Protein AF-A0A4Y2D7E7-F1 (afdb_monomer_lite)

Foldseek 3Di:
DVCCVVPVDDPDDDLVNLLVQLVVCLVVVVVVSVVVSLVVNLVPDDLQCLLVQCVSCVVSVVPVSNVSSLVVCLVVVVSNCPDPSLVVSCVVDVPSSVVSVVVNVVD

Sequence (107 aa):
MLLYMYTDSLEELQWETASELYVAAEKYQIMTLKDKCSSFLKTNLSLTNACEVLLLADLHQNKELKSTVQDFILENDKIIINSSEWKLLMQANVNLAAETMLLRFKE

Radius of gyration: 14.51 Å; chains: 1; bounding box: 30×24×46 Å

Organism: Araneus ventricosus (NCBI:txid182803)

Structure (mmCIF, N/CA/C/O backbone):
data_AF-A0A4Y2D7E7-F1
#
_entry.id   AF-A0A4Y2D7E7-F1
#
loop_
_atom_site.group_PDB
_atom_site.id
_atom_site.type_symbol
_atom_site.label_atom_id
_atom_site.label_alt_id
_atom_site.label_comp_id
_atom_site.label_asym_id
_atom_site.label_entity_id
_atom_site.label_seq_id
_atom_site.pdbx_PDB_ins_code
_atom_site.Cartn_x
_atom_site.Cartn_y
_atom_site.Cartn_z
_atom_site.occupancy
_atom_site.B_iso_or_equiv
_atom_site.auth_seq_id
_atom_site.auth_comp_id
_atom_site.auth_asym_id
_atom_site.auth_atom_id
_atom_site.pdbx_PDB_model_num
ATOM 1 N N . MET A 1 1 ? -5.462 -1.863 19.130 1.00 58.16 1 MET A N 1
ATOM 2 C CA . MET A 1 1 ? -6.882 -1.468 18.959 1.00 58.16 1 MET A CA 1
ATOM 3 C C . MET A 1 1 ? -7.532 -1.055 20.280 1.00 58.16 1 MET A C 1
ATOM 5 O O . MET A 1 1 ? -8.048 0.050 20.344 1.00 58.16 1 MET A O 1
ATOM 9 N N . LEU A 1 2 ? -7.493 -1.890 21.333 1.00 60.47 2 LEU A N 1
ATOM 10 C CA . LEU A 1 2 ? -8.070 -1.548 22.647 1.00 60.47 2 LEU A CA 1
ATOM 11 C C . LEU A 1 2 ? -7.500 -0.250 23.234 1.00 60.47 2 LEU A C 1
ATOM 13 O O . LEU A 1 2 ? -8.273 0.587 23.671 1.00 60.47 2 LEU A O 1
ATOM 17 N N . LEU A 1 3 ? -6.181 -0.045 23.163 1.00 61.91 3 LEU A N 1
ATOM 18 C CA . LEU A 1 3 ? -5.553 1.181 23.662 1.00 61.91 3 LEU A CA 1
ATOM 19 C C . LEU A 1 3 ? -6.126 2.435 22.980 1.00 61.91 3 LEU A C 1
ATOM 21 O O . LEU A 1 3 ? -6.658 3.292 23.667 1.00 61.91 3 LEU A O 1
ATOM 25 N N . TYR A 1 4 ? -6.169 2.468 21.642 1.00 57.50 4 TYR A N 1
ATOM 26 C CA . TYR A 1 4 ? -6.770 3.572 20.880 1.00 57.50 4 TYR A CA 1
ATOM 27 C C . TYR A 1 4 ? -8.224 3.868 21.274 1.00 57.50 4 TYR A C 1
ATOM 29 O O . TYR A 1 4 ? -8.592 5.027 21.416 1.00 57.50 4 TYR A O 1
ATOM 37 N N . MET A 1 5 ? -9.053 2.839 21.490 1.00 61.94 5 MET A N 1
ATOM 38 C CA . MET A 1 5 ? -10.446 3.052 21.913 1.00 61.94 5 MET A CA 1
ATOM 39 C C . MET A 1 5 ? -10.557 3.726 23.288 1.00 61.94 5 MET A C 1
ATOM 41 O O . MET A 1 5 ? -11.558 4.383 23.556 1.00 61.94 5 MET A O 1
ATOM 45 N N . TYR A 1 6 ? -9.548 3.567 24.148 1.00 57.50 6 TYR A N 1
ATOM 46 C CA . TYR A 1 6 ? -9.523 4.135 25.496 1.00 57.50 6 TYR A CA 1
ATOM 47 C C . TYR A 1 6 ? -8.724 5.439 25.607 1.00 57.50 6 TYR A C 1
ATOM 49 O O . TYR A 1 6 ? -9.010 6.234 26.499 1.00 57.50 6 TYR A O 1
ATOM 57 N N . THR A 1 7 ? -7.733 5.667 24.743 1.00 65.94 7 THR A N 1
ATOM 58 C CA . THR A 1 7 ? -6.792 6.792 24.868 1.00 65.94 7 THR A CA 1
ATOM 59 C C . THR A 1 7 ? -6.842 7.778 23.703 1.00 65.94 7 THR A C 1
ATOM 61 O O . THR A 1 7 ? -6.246 8.845 23.809 1.00 65.94 7 THR A O 1
ATOM 64 N N . ASP A 1 8 ? -7.495 7.426 22.587 1.00 60.66 8 ASP A N 1
ATOM 65 C CA . ASP A 1 8 ? -7.413 8.122 21.286 1.00 60.66 8 ASP A CA 1
ATOM 66 C C . ASP A 1 8 ? -5.964 8.399 20.816 1.00 60.66 8 ASP A C 1
ATOM 68 O O . ASP A 1 8 ? -5.709 9.200 19.910 1.00 60.66 8 ASP A O 1
ATOM 72 N N . SER A 1 9 ? -4.991 7.703 21.414 1.00 58.34 9 SER A N 1
ATOM 73 C CA . SER A 1 9 ? -3.565 7.867 21.163 1.00 58.34 9 SER A CA 1
ATOM 74 C C . SER A 1 9 ? -2.984 6.611 20.526 1.00 58.34 9 SER A C 1
ATOM 76 O O . SER A 1 9 ? -3.356 5.476 20.834 1.00 58.34 9 SER A O 1
ATOM 78 N N . LEU A 1 10 ? -2.070 6.840 19.592 1.00 62.44 10 LEU A N 1
ATOM 79 C CA . LEU A 1 10 ? -1.289 5.815 18.915 1.00 62.44 10 LEU A CA 1
ATOM 80 C C . LEU A 1 10 ? 0.186 6.143 19.155 1.00 62.44 10 LEU A C 1
ATOM 82 O O . LEU A 1 10 ? 0.875 6.635 18.265 1.00 62.44 10 LEU A O 1
ATOM 86 N N . GLU A 1 11 ? 0.638 5.974 20.395 1.00 53.56 11 GLU A N 1
ATOM 87 C CA . GLU A 1 11 ? 2.060 6.105 20.718 1.00 53.56 11 GLU A CA 1
ATOM 88 C C . GLU A 1 11 ? 2.825 4.925 20.092 1.00 53.56 11 GLU A C 1
ATOM 90 O O . GLU A 1 11 ? 2.412 3.775 20.226 1.00 53.56 11 GLU A O 1
ATOM 95 N N . GLU A 1 12 ? 3.894 5.240 19.350 1.00 58.78 12 GLU A N 1
ATOM 96 C CA . GLU A 1 12 ? 4.791 4.296 18.658 1.00 58.78 12 GLU A CA 1
ATOM 97 C C . GLU A 1 12 ? 4.106 3.314 17.689 1.00 58.78 12 GLU A C 1
ATOM 99 O O . GLU A 1 12 ? 4.308 2.099 17.734 1.00 58.78 12 GLU A O 1
ATOM 104 N N . LEU A 1 13 ? 3.322 3.845 16.745 1.00 63.72 13 LEU A N 1
ATOM 105 C CA . LEU A 1 13 ? 2.881 3.077 15.576 1.00 63.72 13 LEU A CA 1
ATOM 106 C C . LEU A 1 13 ? 4.099 2.555 14.796 1.00 63.72 13 LEU A C 1
ATOM 108 O O . LEU A 1 13 ? 4.764 3.304 14.088 1.00 63.72 13 LEU A O 1
ATOM 112 N N . GLN A 1 14 ? 4.381 1.263 14.925 1.00 69.50 14 GLN A N 1
ATOM 113 C CA . GLN A 1 14 ? 5.234 0.526 13.993 1.00 69.50 14 GLN A CA 1
ATOM 114 C C . GLN A 1 14 ? 4.427 0.175 12.740 1.00 69.50 14 GLN A C 1
ATOM 116 O O . GLN A 1 14 ? 3.194 0.134 12.782 1.00 69.50 14 GLN A O 1
ATOM 121 N N . TRP A 1 15 ? 5.110 -0.073 11.624 1.00 69.75 15 TRP A N 1
ATOM 122 C CA . TRP A 1 15 ? 4.461 -0.349 10.341 1.00 69.75 15 TRP A CA 1
ATOM 123 C C . TRP A 1 15 ? 3.539 -1.579 10.414 1.00 69.75 15 TRP A C 1
ATOM 125 O O . TRP A 1 15 ? 2.398 -1.520 9.958 1.00 69.75 15 TRP A O 1
ATOM 135 N N . GLU A 1 16 ? 3.982 -2.644 11.081 1.00 71.31 16 GLU A N 1
ATOM 136 C CA . GLU A 1 16 ? 3.228 -3.885 11.282 1.00 71.31 16 GLU A CA 1
ATOM 137 C C . GLU A 1 16 ? 1.971 -3.636 12.127 1.00 71.31 16 GLU A C 1
ATOM 139 O O . GLU A 1 16 ? 0.868 -4.062 11.793 1.00 71.31 16 GLU A O 1
ATOM 144 N N . THR A 1 17 ? 2.107 -2.856 13.200 1.00 75.06 17 THR A N 1
ATOM 145 C CA . THR A 1 17 ? 0.970 -2.470 14.042 1.00 75.06 17 THR A CA 1
ATOM 146 C C . THR A 1 17 ? -0.007 -1.580 13.270 1.00 75.06 17 THR A C 1
ATOM 148 O O . THR A 1 17 ? -1.218 -1.675 13.466 1.00 75.06 17 THR A O 1
ATOM 151 N N . ALA A 1 18 ? 0.491 -0.713 12.384 1.00 78.38 18 ALA A N 1
ATOM 152 C CA . ALA A 1 18 ? -0.326 0.171 11.559 1.00 78.38 18 ALA A CA 1
ATOM 153 C C . ALA A 1 18 ? -1.153 -0.601 10.527 1.00 78.38 18 ALA A C 1
ATOM 155 O O . ALA A 1 18 ? -2.335 -0.295 10.353 1.00 78.38 18 ALA A O 1
ATOM 156 N N . SER A 1 19 ? -0.558 -1.600 9.869 1.00 75.94 19 SER A N 1
ATOM 157 C CA . SER A 1 19 ? -1.249 -2.446 8.894 1.00 75.94 19 SER A CA 1
ATOM 158 C C . SER A 1 19 ? -2.304 -3.327 9.573 1.00 75.94 19 SER A C 1
ATOM 160 O O . SER A 1 19 ? -3.453 -3.352 9.130 1.00 75.94 19 SER A O 1
ATOM 162 N N . GLU A 1 20 ? -1.992 -3.942 10.717 1.00 79.56 20 GLU A N 1
ATOM 163 C CA . GLU A 1 20 ? -2.968 -4.709 11.503 1.00 79.56 20 GLU A CA 1
ATOM 164 C C . GLU A 1 20 ? -4.120 -3.839 12.028 1.00 79.56 20 GLU A C 1
ATOM 166 O O . GLU A 1 20 ? -5.293 -4.224 11.964 1.00 79.56 20 GLU A O 1
ATOM 171 N N . LEU A 1 21 ? -3.807 -2.641 12.536 1.00 79.88 21 LEU A N 1
ATOM 172 C CA . LEU A 1 21 ? -4.815 -1.687 12.992 1.00 79.88 21 LEU A CA 1
ATOM 173 C C . LEU A 1 21 ? -5.694 -1.201 11.849 1.00 79.88 21 LEU A C 1
ATOM 175 O O . LEU A 1 21 ? -6.887 -1.022 12.067 1.00 79.88 21 LEU A O 1
ATOM 179 N N . TYR A 1 22 ? -5.137 -1.014 10.654 1.00 81.06 22 TYR A N 1
ATOM 180 C CA . TYR A 1 22 ? -5.898 -0.641 9.470 1.00 81.06 22 TYR A CA 1
ATOM 181 C C . TYR A 1 22 ? -6.920 -1.726 9.101 1.00 81.06 22 TYR A C 1
ATOM 183 O O . TYR A 1 22 ? -8.107 -1.431 8.941 1.00 81.06 22 TYR A O 1
ATOM 191 N N . VAL A 1 23 ? -6.484 -2.991 9.063 1.00 79.88 23 VAL A N 1
ATOM 192 C CA . VAL A 1 23 ? -7.354 -4.154 8.811 1.00 79.88 23 VAL A CA 1
ATOM 193 C C . VAL A 1 23 ? -8.456 -4.242 9.872 1.00 79.88 23 VAL A C 1
ATOM 195 O O . VAL A 1 23 ? -9.632 -4.440 9.556 1.00 79.88 23 VAL A O 1
ATOM 198 N N . ALA A 1 24 ? -8.101 -4.066 11.148 1.00 82.31 24 ALA A N 1
ATOM 199 C CA . ALA A 1 24 ? -9.064 -4.072 12.242 1.00 82.31 24 ALA A CA 1
ATOM 200 C C . ALA A 1 24 ? -10.044 -2.890 12.147 1.00 82.31 24 ALA A C 1
ATOM 202 O O . ALA A 1 24 ? -11.249 -3.079 12.301 1.00 82.31 24 ALA A O 1
ATOM 203 N N . ALA A 1 25 ? -9.555 -1.683 11.866 1.00 83.31 25 ALA A N 1
ATOM 204 C CA . ALA A 1 25 ? -10.375 -0.485 11.735 1.00 83.31 25 ALA A CA 1
ATOM 205 C C . ALA A 1 25 ? -11.414 -0.638 10.628 1.00 83.31 25 ALA A C 1
ATOM 207 O O . ALA A 1 25 ? -12.563 -0.250 10.820 1.00 83.31 25 ALA A O 1
ATOM 208 N N . GLU A 1 26 ? -11.046 -1.257 9.506 1.00 79.56 26 GLU A N 1
ATOM 209 C CA . GLU A 1 26 ? -12.013 -1.572 8.463 1.00 79.56 26 GLU A CA 1
ATOM 210 C C . GLU A 1 26 ? -13.027 -2.628 8.917 1.00 79.56 26 GLU A C 1
ATOM 212 O O . GLU A 1 26 ? -14.233 -2.410 8.791 1.00 79.56 26 GLU A O 1
ATOM 217 N N . LYS A 1 27 ? -12.563 -3.737 9.507 1.00 81.56 27 LYS A N 1
ATOM 218 C CA . LYS A 1 27 ? -13.437 -4.818 9.988 1.00 81.56 27 LYS A CA 1
ATOM 219 C C . LYS A 1 27 ? -14.480 -4.328 10.998 1.00 81.56 27 LYS A C 1
ATOM 221 O O . LYS A 1 27 ? -15.617 -4.793 10.977 1.00 81.56 27 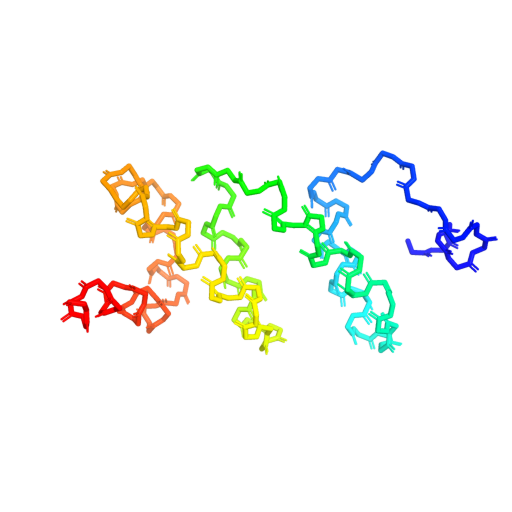LYS A O 1
ATOM 226 N N . TYR A 1 28 ? -14.093 -3.407 11.876 1.00 82.94 28 TYR A N 1
ATOM 227 C CA . TYR A 1 28 ? -14.960 -2.826 12.904 1.00 82.94 28 TYR A CA 1
ATOM 228 C C . TYR A 1 28 ? -15.576 -1.478 12.493 1.00 82.94 28 TYR A C 1
ATOM 230 O O . TYR A 1 28 ? -16.218 -0.834 13.318 1.00 82.94 28 TYR A O 1
ATOM 238 N N . GLN A 1 29 ? -15.396 -1.055 11.235 1.00 81.00 29 GLN A N 1
ATOM 239 C CA . GLN A 1 29 ? -15.933 0.188 10.663 1.00 81.00 29 GLN A CA 1
ATOM 240 C C . GLN A 1 29 ? -15.597 1.458 11.469 1.00 81.00 29 GLN A C 1
ATOM 242 O O . GLN A 1 29 ? -16.370 2.415 11.526 1.00 81.00 29 GLN A O 1
ATOM 247 N N . ILE A 1 30 ? -14.410 1.495 12.077 1.00 84.38 30 ILE A N 1
ATOM 248 C CA . ILE A 1 30 ? -13.905 2.653 12.818 1.00 84.38 30 ILE A CA 1
ATOM 249 C C . ILE A 1 30 ? -13.201 3.588 11.830 1.00 84.38 30 ILE A C 1
ATOM 251 O O . ILE A 1 30 ? -11.979 3.552 11.676 1.00 84.38 30 ILE A O 1
ATOM 255 N N . MET A 1 31 ? -13.983 4.428 11.148 1.00 79.69 31 MET A N 1
ATOM 256 C CA . MET A 1 31 ? -13.493 5.289 10.061 1.00 79.69 31 MET A CA 1
ATOM 257 C C . MET A 1 31 ? -12.334 6.203 10.492 1.00 79.69 31 MET A C 1
ATOM 259 O O . MET A 1 31 ? -11.326 6.293 9.803 1.00 79.69 31 MET A O 1
ATOM 263 N N . THR A 1 32 ? -12.415 6.803 11.683 1.00 80.31 32 THR A N 1
ATOM 264 C CA . THR A 1 32 ? -11.368 7.707 12.194 1.00 80.31 32 THR A CA 1
ATOM 265 C C . THR A 1 32 ? -10.026 7.007 12.406 1.00 80.31 32 THR A C 1
ATOM 267 O O . THR A 1 32 ? -8.975 7.589 12.146 1.00 80.31 32 THR A O 1
ATOM 270 N N . LEU A 1 33 ? -10.047 5.743 12.840 1.00 78.69 33 LEU A N 1
ATOM 271 C CA . LEU A 1 33 ? -8.842 4.929 12.983 1.00 78.69 33 LEU A CA 1
ATOM 272 C C . LEU A 1 33 ? -8.308 4.503 11.611 1.00 78.69 33 LEU A C 1
ATOM 274 O O . LEU A 1 33 ? -7.101 4.549 11.392 1.00 78.69 33 LEU A O 1
ATOM 278 N N . LYS A 1 34 ? -9.203 4.153 10.677 1.00 80.88 34 LYS A N 1
ATOM 279 C CA . LYS A 1 34 ? -8.843 3.816 9.293 1.00 80.88 34 LYS A CA 1
ATOM 280 C C . LYS A 1 34 ? -8.111 4.981 8.622 1.00 80.88 34 LYS A C 1
ATOM 282 O O . LYS A 1 34 ? -7.063 4.760 8.021 1.00 80.88 34 LYS A O 1
ATOM 287 N N . ASP A 1 35 ? -8.601 6.208 8.785 1.00 81.06 35 ASP A N 1
ATOM 288 C CA . ASP A 1 35 ? -7.997 7.408 8.195 1.00 81.06 35 ASP A CA 1
ATOM 289 C C . ASP A 1 35 ? -6.649 7.763 8.842 1.00 81.06 35 ASP A C 1
ATOM 291 O O . ASP A 1 35 ? -5.687 8.079 8.132 1.00 81.06 35 ASP A O 1
ATOM 295 N N . LYS A 1 36 ? -6.535 7.640 10.175 1.00 82.06 36 LYS A N 1
ATOM 296 C CA . LYS A 1 36 ? -5.260 7.814 10.897 1.00 82.06 36 LYS A CA 1
ATOM 297 C C . LYS A 1 36 ? -4.218 6.787 10.434 1.00 82.06 36 LYS A C 1
ATOM 299 O O . LYS A 1 36 ? -3.102 7.168 10.086 1.00 82.06 36 LYS A O 1
ATOM 304 N N . CYS A 1 37 ? -4.582 5.505 10.363 1.00 81.81 37 CYS A N 1
ATOM 305 C CA . CYS A 1 37 ? -3.690 4.443 9.891 1.00 81.81 37 CYS A CA 1
ATOM 306 C C . CYS A 1 37 ? -3.334 4.606 8.406 1.00 81.81 37 CYS A C 1
ATOM 308 O O . CYS A 1 37 ? -2.172 4.459 8.048 1.00 81.81 37 CYS A O 1
ATOM 310 N N . SER A 1 38 ? -4.295 4.972 7.551 1.00 82.31 38 SER A N 1
ATOM 311 C CA . SER A 1 38 ? -4.059 5.263 6.128 1.00 82.31 38 SER A CA 1
ATOM 312 C C . SER A 1 38 ? -3.036 6.388 5.961 1.00 82.31 38 SER A C 1
ATOM 314 O O . SER A 1 38 ? -2.074 6.251 5.211 1.00 82.31 38 SER A O 1
ATOM 316 N N . SER A 1 39 ? -3.198 7.478 6.714 1.00 84.50 39 SER A N 1
ATOM 317 C CA . SER A 1 39 ? -2.271 8.614 6.690 1.00 84.50 39 SER A CA 1
ATOM 318 C C . SER A 1 39 ? -0.869 8.212 7.150 1.00 84.50 39 SER A C 1
ATOM 320 O O . SER A 1 39 ? 0.110 8.566 6.500 1.00 84.50 39 SER A O 1
ATOM 322 N N . PHE A 1 40 ? -0.770 7.412 8.216 1.00 83.94 40 PHE A N 1
ATOM 323 C CA . PHE A 1 40 ? 0.506 6.887 8.700 1.00 83.94 40 PHE A CA 1
ATOM 324 C C . PHE A 1 40 ? 1.190 5.969 7.676 1.00 83.94 40 PHE A C 1
ATOM 326 O O . PHE A 1 40 ? 2.399 6.072 7.468 1.00 83.94 40 PHE A O 1
ATOM 333 N N . LEU A 1 41 ? 0.426 5.091 7.016 1.00 83.19 41 LEU A N 1
ATOM 334 C CA . LEU A 1 41 ? 0.944 4.199 5.976 1.00 83.19 41 LEU A CA 1
ATOM 335 C C . LEU A 1 41 ? 1.469 4.994 4.777 1.00 83.19 41 LEU A C 1
ATOM 337 O O . LEU A 1 41 ? 2.540 4.667 4.278 1.00 83.19 41 LEU A O 1
ATOM 341 N N . LYS A 1 42 ? 0.780 6.071 4.369 1.00 84.62 42 LYS A N 1
ATOM 342 C CA . LYS A 1 42 ? 1.255 6.980 3.311 1.00 84.62 42 LYS A CA 1
ATOM 343 C C . LYS A 1 42 ? 2.570 7.669 3.683 1.00 84.62 42 LYS A C 1
ATOM 345 O O . LYS A 1 42 ? 3.463 7.750 2.849 1.00 84.62 42 LYS A O 1
ATOM 350 N N . THR A 1 43 ? 2.712 8.162 4.917 1.00 82.94 43 THR A N 1
ATOM 351 C CA . THR A 1 43 ? 3.931 8.887 5.330 1.00 82.94 43 THR A CA 1
ATOM 352 C C . THR A 1 43 ? 5.129 7.979 5.593 1.00 82.94 43 THR A C 1
ATOM 354 O O . THR A 1 43 ? 6.254 8.466 5.608 1.00 82.94 43 THR A O 1
ATOM 357 N N . ASN A 1 44 ? 4.907 6.679 5.802 1.00 83.81 44 ASN A N 1
ATOM 358 C CA . ASN A 1 44 ? 5.959 5.696 6.081 1.00 83.81 44 ASN A CA 1
ATOM 359 C C . ASN A 1 44 ? 6.186 4.723 4.911 1.00 83.81 44 ASN A C 1
ATOM 361 O O . ASN A 1 44 ? 6.638 3.594 5.121 1.00 83.81 44 ASN A O 1
ATOM 365 N N . LEU A 1 45 ? 5.872 5.136 3.678 1.00 86.38 45 LEU A N 1
ATOM 366 C CA . LEU A 1 45 ? 6.205 4.353 2.490 1.00 86.38 45 LEU A CA 1
ATOM 367 C C . LEU A 1 45 ? 7.720 4.242 2.310 1.00 86.38 45 LEU A C 1
ATOM 369 O O . LEU A 1 45 ? 8.477 5.196 2.485 1.00 86.38 45 LEU A O 1
ATOM 373 N N . SER A 1 46 ? 8.156 3.047 1.943 1.00 86.19 46 SER A N 1
ATOM 374 C CA . SER A 1 46 ? 9.540 2.691 1.683 1.00 86.19 46 SER A CA 1
ATOM 375 C C . SER A 1 46 ? 9.616 1.748 0.485 1.00 86.19 46 SER A C 1
ATOM 377 O O . SER A 1 46 ? 8.638 1.114 0.088 1.00 86.19 46 SER A O 1
ATOM 379 N N . LEU A 1 47 ? 10.812 1.613 -0.085 1.00 84.75 47 LEU A N 1
ATOM 380 C CA . LEU A 1 47 ? 11.049 0.719 -1.221 1.00 84.75 47 LEU A CA 1
ATOM 381 C C . LEU A 1 47 ? 10.732 -0.751 -0.899 1.00 84.75 47 LEU A C 1
ATOM 383 O O . LEU A 1 47 ? 10.385 -1.507 -1.800 1.00 84.75 47 LEU A O 1
ATOM 387 N N . THR A 1 48 ? 10.840 -1.151 0.372 1.00 83.62 48 THR A N 1
ATOM 388 C CA . THR A 1 48 ? 10.594 -2.531 0.811 1.00 83.62 48 THR A CA 1
ATOM 389 C C . THR A 1 48 ? 9.125 -2.794 1.123 1.00 83.62 48 THR A C 1
ATOM 391 O O . THR A 1 48 ? 8.656 -3.903 0.894 1.00 83.62 48 THR A O 1
ATOM 394 N N . ASN A 1 49 ? 8.384 -1.794 1.615 1.00 85.19 49 ASN A N 1
ATOM 395 C CA . ASN A 1 49 ? 6.988 -1.975 2.023 1.00 85.19 49 ASN A CA 1
ATOM 396 C C . ASN A 1 49 ? 5.967 -1.559 0.948 1.00 85.19 49 ASN A C 1
ATOM 398 O O . ASN A 1 49 ? 4.811 -1.967 1.029 1.00 85.19 49 ASN A O 1
ATOM 402 N N . ALA A 1 50 ? 6.369 -0.806 -0.084 1.00 89.19 50 ALA A N 1
ATOM 403 C CA . ALA A 1 50 ? 5.447 -0.262 -1.085 1.00 89.19 50 ALA A CA 1
ATOM 404 C C . ALA A 1 50 ? 4.588 -1.339 -1.769 1.00 89.19 50 ALA A C 1
ATOM 406 O O . ALA A 1 50 ? 3.388 -1.150 -1.953 1.00 89.19 50 ALA A O 1
ATOM 407 N N . CYS A 1 51 ? 5.171 -2.497 -2.098 1.00 89.50 51 CYS A N 1
ATOM 408 C CA . CYS A 1 51 ? 4.428 -3.601 -2.713 1.00 89.50 51 CYS A CA 1
ATOM 409 C C . CYS A 1 51 ? 3.364 -4.180 -1.766 1.00 89.50 51 CYS A C 1
ATOM 411 O O . CYS A 1 51 ? 2.244 -4.471 -2.181 1.00 89.50 51 CYS A O 1
ATOM 413 N N . GLU A 1 52 ? 3.689 -4.321 -0.483 1.00 87.88 52 GLU A N 1
ATOM 414 C CA . GLU A 1 52 ? 2.760 -4.851 0.513 1.00 87.88 52 GLU A CA 1
ATOM 415 C C . GLU A 1 52 ? 1.620 -3.866 0.796 1.00 87.88 52 GLU A C 1
ATOM 417 O O . GLU A 1 52 ? 0.452 -4.258 0.819 1.00 87.88 52 GLU A O 1
ATOM 422 N N . VAL A 1 53 ? 1.930 -2.568 0.905 1.00 88.25 53 VAL A N 1
ATOM 423 C CA . VAL A 1 53 ? 0.905 -1.527 1.069 1.00 88.25 53 VAL A CA 1
ATOM 424 C C . VAL A 1 53 ? 0.008 -1.440 -0.170 1.00 88.25 53 VAL A C 1
ATOM 426 O O . VAL A 1 53 ? -1.195 -1.236 -0.022 1.00 88.25 53 VAL A O 1
ATOM 429 N N . LEU A 1 54 ? 0.539 -1.652 -1.380 1.00 89.81 54 LEU A N 1
ATOM 430 C CA . LEU A 1 54 ? -0.265 -1.682 -2.607 1.00 89.81 54 LEU A CA 1
ATOM 431 C C . LEU A 1 54 ? -1.287 -2.828 -2.586 1.00 89.81 54 LEU A C 1
ATOM 433 O O . LEU A 1 54 ? -2.461 -2.609 -2.889 1.00 89.81 54 LEU A O 1
ATOM 437 N N . LEU A 1 55 ? -0.858 -4.033 -2.197 1.00 89.25 55 LEU A N 1
ATOM 438 C CA . LEU A 1 55 ? -1.745 -5.192 -2.043 1.00 89.25 55 LEU A CA 1
ATOM 439 C C . LEU A 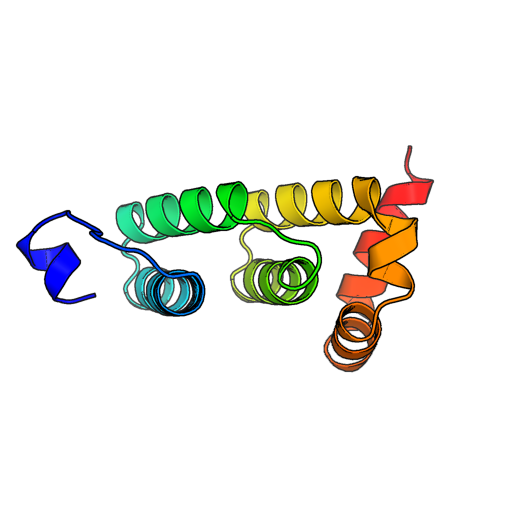1 55 ? -2.818 -4.939 -0.984 1.00 89.25 55 LEU A C 1
ATOM 441 O O . LEU A 1 55 ? -3.992 -5.227 -1.209 1.00 89.25 55 LEU A O 1
ATOM 445 N N . LEU A 1 56 ? -2.421 -4.368 0.152 1.00 86.75 56 LEU A N 1
ATOM 446 C CA . LEU A 1 56 ? -3.327 -4.027 1.242 1.00 86.75 56 LEU A CA 1
ATOM 447 C C . LEU A 1 56 ? -4.353 -2.971 0.797 1.00 86.75 56 LEU A C 1
ATOM 449 O O . LEU A 1 56 ? -5.548 -3.115 1.053 1.00 86.75 56 LEU A O 1
ATOM 453 N N . ALA A 1 57 ? -3.923 -1.939 0.070 1.00 87.94 57 ALA A N 1
ATOM 454 C CA . ALA A 1 57 ? -4.810 -0.903 -0.450 1.00 87.94 57 ALA A CA 1
ATOM 455 C C . ALA A 1 57 ? -5.832 -1.451 -1.460 1.00 87.94 57 ALA A C 1
ATOM 457 O O . ALA A 1 57 ? -6.996 -1.046 -1.426 1.00 87.94 57 ALA A O 1
ATOM 458 N N . ASP A 1 58 ? -5.413 -2.373 -2.331 1.00 88.38 58 ASP A N 1
ATOM 459 C CA . ASP A 1 58 ? -6.293 -3.039 -3.295 1.00 88.38 58 ASP A CA 1
ATOM 460 C C . ASP A 1 58 ? -7.308 -3.958 -2.597 1.00 88.38 58 ASP A C 1
ATOM 462 O O . ASP A 1 58 ? -8.508 -3.863 -2.862 1.00 88.38 58 ASP A O 1
ATOM 466 N N . LEU A 1 59 ? -6.853 -4.760 -1.626 1.00 86.44 59 LEU A N 1
ATOM 467 C CA . LEU A 1 59 ? -7.697 -5.663 -0.836 1.00 86.44 59 LEU A CA 1
ATOM 468 C C . LEU A 1 59 ? -8.826 -4.916 -0.113 1.00 86.44 59 LEU A C 1
ATOM 470 O O . LEU A 1 59 ? -9.974 -5.360 -0.113 1.00 86.44 59 LEU A O 1
ATOM 474 N N . HIS A 1 60 ? -8.499 -3.766 0.471 1.00 82.50 60 HIS A N 1
ATOM 475 C CA . HIS A 1 60 ? -9.420 -2.936 1.249 1.00 82.50 60 HIS A CA 1
ATOM 476 C C . HIS A 1 60 ? -10.115 -1.847 0.412 1.00 82.50 60 HIS A C 1
ATOM 478 O O . HIS A 1 60 ? -10.755 -0.940 0.950 1.00 82.50 60 HIS A O 1
ATOM 484 N N . GLN A 1 61 ? -9.974 -1.906 -0.920 1.00 83.31 61 GLN A N 1
ATOM 485 C CA . GLN A 1 61 ? -10.559 -0.965 -1.885 1.00 83.31 61 GLN A CA 1
ATOM 486 C C . GLN A 1 61 ? -10.313 0.514 -1.536 1.00 83.31 61 GLN A C 1
ATOM 488 O O . GLN A 1 61 ? -11.122 1.399 -1.841 1.00 83.31 61 GLN A O 1
ATOM 493 N N . ASN A 1 62 ? -9.179 0.807 -0.899 1.00 83.94 62 ASN A N 1
ATOM 494 C CA . ASN A 1 62 ? -8.802 2.156 -0.516 1.00 83.94 62 ASN A CA 1
ATOM 495 C C . ASN A 1 62 ? -8.149 2.856 -1.702 1.00 83.94 62 ASN A C 1
ATOM 497 O O . ASN A 1 62 ? -6.930 2.855 -1.855 1.00 83.94 62 ASN A O 1
ATOM 501 N N . LYS A 1 63 ? -8.988 3.456 -2.547 1.00 86.25 63 LYS A N 1
ATOM 502 C CA . LYS A 1 63 ? -8.566 4.114 -3.791 1.00 86.25 63 LYS A CA 1
ATOM 503 C C . LYS A 1 63 ? -7.526 5.206 -3.570 1.00 86.25 63 LYS A C 1
ATOM 505 O O . LYS A 1 63 ? -6.621 5.348 -4.382 1.00 86.25 63 LYS A O 1
ATOM 510 N N . GLU A 1 64 ? -7.652 5.961 -2.483 1.00 86.94 64 GLU A N 1
ATOM 511 C CA . GLU A 1 64 ? -6.737 7.060 -2.188 1.00 86.94 64 GLU A CA 1
ATOM 512 C C . GLU A 1 64 ? -5.349 6.526 -1.811 1.00 86.94 64 GLU A C 1
ATOM 514 O O . GLU A 1 64 ? -4.354 6.947 -2.390 1.00 86.94 64 GLU A O 1
ATOM 519 N N . LEU A 1 65 ? -5.281 5.542 -0.903 1.00 87.19 65 LEU A N 1
ATOM 520 C CA . LEU A 1 65 ? -4.020 4.879 -0.554 1.00 87.19 65 LEU A CA 1
ATOM 521 C C . LEU A 1 65 ? -3.419 4.158 -1.765 1.00 87.19 65 LEU A C 1
ATOM 523 O O . LEU A 1 65 ? -2.220 4.268 -1.992 1.00 87.19 65 LEU A O 1
ATOM 527 N N . LYS A 1 66 ? -4.247 3.476 -2.567 1.00 90.31 66 LYS A N 1
ATOM 528 C CA . LYS A 1 66 ? -3.810 2.793 -3.789 1.00 90.31 66 LYS A CA 1
ATOM 529 C C . LYS A 1 66 ? -3.138 3.778 -4.745 1.00 90.31 66 LYS A C 1
ATOM 531 O O . LYS A 1 66 ? -2.012 3.515 -5.144 1.00 90.31 66 LYS A O 1
ATOM 536 N N . SER A 1 67 ? -3.770 4.920 -5.031 1.00 90.12 67 SER A N 1
ATOM 537 C CA . SER A 1 67 ? -3.183 5.961 -5.887 1.00 90.12 67 SER A CA 1
ATOM 538 C C . SER A 1 67 ? -1.844 6.447 -5.337 1.00 90.12 67 SER A C 1
ATOM 540 O O . SER A 1 67 ? -0.849 6.3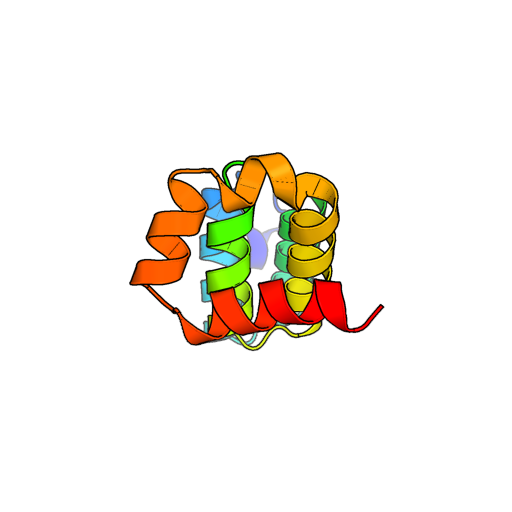86 -6.043 1.00 90.12 67 SER A O 1
ATOM 542 N N . THR A 1 68 ? -1.782 6.827 -4.054 1.00 89.94 68 THR A N 1
ATOM 543 C CA . THR A 1 68 ? -0.537 7.327 -3.441 1.00 89.94 68 THR A CA 1
ATOM 544 C C . THR A 1 68 ? 0.610 6.318 -3.534 1.00 89.94 68 THR A C 1
ATOM 546 O O . THR A 1 68 ? 1.751 6.688 -3.798 1.00 89.94 68 THR A O 1
ATOM 549 N N . VAL A 1 69 ? 0.325 5.032 -3.317 1.00 90.94 69 VAL A N 1
ATOM 550 C CA . VAL A 1 69 ? 1.343 3.979 -3.394 1.00 90.94 69 VAL A CA 1
ATOM 551 C C . VAL A 1 69 ? 1.754 3.714 -4.840 1.00 90.94 69 VAL A C 1
ATOM 553 O O . VAL A 1 69 ? 2.934 3.499 -5.102 1.00 90.94 69 VAL A O 1
ATOM 556 N N . GLN A 1 70 ? 0.808 3.744 -5.782 1.00 91.62 70 GLN A N 1
ATOM 557 C CA . GLN A 1 70 ? 1.110 3.622 -7.208 1.00 91.62 70 GLN A CA 1
ATOM 558 C C . GLN A 1 70 ? 2.020 4.760 -7.672 1.00 91.62 70 GLN A C 1
ATOM 560 O O . GLN A 1 70 ? 3.028 4.478 -8.313 1.00 91.62 70 GLN A O 1
ATOM 565 N N . ASP A 1 71 ? 1.740 6.001 -7.273 1.00 91.19 71 ASP A N 1
ATOM 566 C CA . ASP A 1 71 ? 2.574 7.164 -7.591 1.00 91.19 71 ASP A CA 1
ATOM 567 C C . ASP A 1 71 ? 3.997 6.987 -7.033 1.00 91.19 71 ASP A C 1
ATOM 569 O O . ASP A 1 71 ? 4.977 7.096 -7.770 1.00 91.19 71 ASP A O 1
ATOM 573 N N . PHE A 1 72 ? 4.129 6.577 -5.766 1.00 90.62 72 PHE A N 1
ATOM 574 C CA . PHE A 1 72 ? 5.431 6.285 -5.153 1.00 90.62 72 PHE A CA 1
ATOM 575 C C . PHE A 1 72 ? 6.201 5.171 -5.884 1.00 90.62 72 PHE A C 1
ATOM 577 O O . PHE A 1 72 ? 7.425 5.244 -6.046 1.00 90.62 72 PHE A O 1
ATOM 584 N N . ILE A 1 73 ? 5.494 4.129 -6.336 1.00 90.50 73 ILE A N 1
ATOM 585 C CA . ILE A 1 73 ? 6.084 3.034 -7.112 1.00 90.50 73 ILE A CA 1
ATOM 586 C C . ILE A 1 73 ? 6.549 3.526 -8.480 1.00 90.50 73 ILE A C 1
ATOM 588 O O . ILE A 1 73 ? 7.615 3.114 -8.929 1.00 90.50 73 ILE A O 1
ATOM 592 N N . LEU A 1 74 ? 5.782 4.397 -9.135 1.00 89.62 74 LEU A N 1
ATOM 593 C CA . LEU A 1 74 ? 6.129 4.969 -10.434 1.00 89.62 74 LEU A CA 1
ATOM 594 C C . LEU A 1 74 ? 7.329 5.921 -10.346 1.00 89.62 74 LEU A C 1
ATOM 596 O O . LEU A 1 74 ? 8.177 5.900 -11.235 1.00 89.62 74 LEU A O 1
ATOM 600 N N . GLU A 1 75 ? 7.458 6.686 -9.261 1.00 90.25 75 GLU A N 1
ATOM 601 C CA . GLU A 1 75 ? 8.637 7.524 -8.996 1.00 90.25 75 GLU A CA 1
ATOM 602 C C . GLU A 1 75 ? 9.915 6.697 -8.768 1.00 90.25 75 GLU A C 1
ATOM 604 O O . GLU A 1 75 ? 11.017 7.125 -9.121 1.00 90.25 75 GLU A O 1
ATOM 609 N N . ASN A 1 76 ? 9.777 5.495 -8.198 1.00 88.56 76 ASN A N 1
ATOM 610 C CA . ASN A 1 76 ? 10.883 4.600 -7.837 1.00 88.56 76 ASN A CA 1
ATOM 611 C C . ASN A 1 76 ? 10.927 3.322 -8.694 1.00 88.56 76 ASN A C 1
ATOM 613 O O . ASN A 1 76 ? 11.524 2.308 -8.308 1.00 88.56 76 ASN A O 1
ATOM 617 N N . ASP A 1 77 ? 10.317 3.373 -9.876 1.00 86.50 77 ASP A N 1
ATOM 618 C CA . ASP A 1 77 ? 10.023 2.230 -10.739 1.00 86.50 77 ASP A CA 1
ATOM 619 C C . ASP A 1 77 ? 11.264 1.383 -11.048 1.00 86.50 77 ASP A C 1
ATOM 621 O O . ASP A 1 77 ? 11.225 0.155 -10.996 1.00 86.50 77 ASP A O 1
ATOM 625 N N . LYS A 1 78 ? 12.402 2.038 -11.311 1.00 85.31 78 LYS A N 1
ATOM 626 C CA . LYS A 1 78 ? 13.659 1.375 -11.683 1.00 85.31 78 LYS A CA 1
ATOM 627 C C . LYS A 1 78 ? 14.175 0.454 -10.587 1.00 85.31 78 LYS A C 1
ATOM 629 O O . LYS A 1 78 ? 14.845 -0.533 -10.889 1.00 85.31 78 LYS A O 1
ATOM 634 N N . ILE A 1 79 ? 13.907 0.797 -9.331 1.00 88.69 79 ILE A N 1
ATOM 635 C CA . ILE A 1 79 ? 14.360 0.030 -8.174 1.00 88.69 79 ILE A CA 1
ATOM 636 C C . ILE A 1 79 ? 13.304 -1.016 -7.829 1.00 88.69 79 ILE A C 1
ATOM 638 O O . ILE A 1 79 ? 13.631 -2.196 -7.727 1.00 88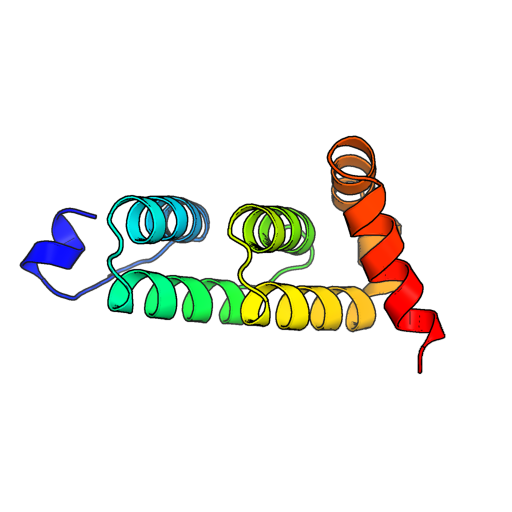.69 79 ILE A O 1
ATOM 642 N N . ILE A 1 80 ? 12.042 -0.596 -7.719 1.00 88.12 80 ILE A N 1
ATOM 643 C CA . ILE A 1 80 ? 10.952 -1.450 -7.241 1.00 88.12 80 ILE A CA 1
ATOM 644 C C . ILE A 1 80 ? 10.615 -2.543 -8.257 1.00 88.12 80 ILE A C 1
ATOM 646 O O . ILE A 1 80 ? 10.560 -3.705 -7.884 1.00 88.12 80 ILE A O 1
ATOM 650 N N . ILE A 1 81 ? 10.481 -2.239 -9.552 1.00 85.44 81 ILE A N 1
ATOM 651 C CA . ILE A 1 81 ? 10.094 -3.250 -10.561 1.00 85.44 81 ILE A CA 1
ATOM 652 C C . ILE A 1 81 ? 11.140 -4.376 -10.675 1.00 85.44 81 ILE A C 1
ATOM 654 O O . ILE A 1 81 ? 10.811 -5.520 -10.999 1.00 85.44 81 ILE A O 1
ATOM 658 N N . ASN A 1 82 ? 12.405 -4.073 -10.378 1.00 86.31 82 ASN A N 1
ATOM 659 C CA . ASN A 1 82 ? 13.497 -5.046 -10.392 1.00 86.31 82 ASN A CA 1
ATOM 660 C C . ASN A 1 82 ? 13.646 -5.826 -9.074 1.00 86.31 82 ASN A C 1
ATOM 662 O O . ASN A 1 82 ? 14.443 -6.770 -9.010 1.00 86.31 82 ASN A O 1
ATOM 666 N N . SER A 1 83 ? 12.904 -5.449 -8.035 1.00 89.69 83 SER A N 1
ATOM 667 C CA . SER A 1 83 ? 13.055 -5.980 -6.688 1.00 89.69 83 SER A CA 1
ATOM 668 C C . SER A 1 83 ? 12.381 -7.350 -6.507 1.00 89.69 83 SER A C 1
ATOM 670 O O . SER A 1 83 ? 11.585 -7.813 -7.334 1.00 89.69 83 SER A O 1
ATOM 672 N N . SER A 1 84 ? 12.733 -8.051 -5.426 1.00 89.00 84 SER A N 1
ATOM 673 C CA . SER A 1 84 ? 12.080 -9.307 -5.025 1.00 89.00 84 SER A CA 1
ATOM 674 C C . SER A 1 84 ? 10.611 -9.096 -4.677 1.00 89.00 84 SER A C 1
ATOM 676 O O . SER A 1 84 ? 9.768 -9.929 -5.001 1.00 89.00 84 SER A O 1
ATOM 678 N N . GLU A 1 85 ? 10.310 -7.967 -4.050 1.00 88.31 85 GLU A N 1
ATOM 679 C CA . GLU A 1 85 ? 8.993 -7.598 -3.544 1.00 88.31 85 GLU A CA 1
ATOM 680 C C . GLU A 1 85 ? 8.006 -7.428 -4.702 1.00 88.31 85 GLU A C 1
ATOM 682 O O . GLU A 1 85 ? 6.900 -7.965 -4.655 1.00 88.31 85 GLU A O 1
ATOM 687 N N . TRP A 1 86 ? 8.431 -6.794 -5.800 1.00 90.69 86 TRP A N 1
ATOM 688 C CA . TRP A 1 86 ? 7.598 -6.670 -6.997 1.00 90.69 86 TRP A CA 1
ATOM 689 C C . TRP A 1 86 ? 7.317 -8.018 -7.666 1.00 90.69 86 TRP A C 1
ATOM 691 O O . TRP A 1 86 ? 6.209 -8.272 -8.141 1.00 90.69 86 TRP A O 1
ATOM 701 N N . LYS A 1 87 ? 8.296 -8.931 -7.670 1.00 88.88 87 LYS A N 1
ATOM 702 C CA . LYS A 1 87 ? 8.088 -10.299 -8.175 1.00 88.88 87 LYS A CA 1
ATOM 703 C C . LYS A 1 87 ? 7.073 -11.065 -7.328 1.00 88.88 87 LYS A C 1
ATOM 705 O O . LYS A 1 87 ? 6.249 -11.781 -7.893 1.00 88.88 87 LYS A O 1
ATOM 710 N N . LEU A 1 88 ? 7.108 -10.905 -6.004 1.00 89.94 88 LEU A N 1
ATOM 711 C CA . LEU A 1 88 ? 6.109 -11.489 -5.105 1.00 89.94 88 LEU A CA 1
ATOM 712 C C . LEU A 1 88 ? 4.723 -10.884 -5.350 1.00 89.94 88 LEU A C 1
ATOM 714 O O . LEU A 1 88 ? 3.743 -11.621 -5.437 1.00 89.94 88 LEU A O 1
ATOM 718 N N . LEU A 1 89 ? 4.643 -9.568 -5.555 1.00 89.44 89 LEU A N 1
ATOM 719 C CA . LEU A 1 89 ? 3.397 -8.889 -5.907 1.00 89.44 89 LEU A CA 1
ATOM 720 C C . LEU A 1 89 ? 2.822 -9.403 -7.233 1.00 89.44 89 LEU A C 1
ATOM 722 O O . LEU A 1 89 ? 1.633 -9.698 -7.305 1.00 89.44 89 LEU A O 1
ATOM 726 N N . MET A 1 90 ? 3.659 -9.595 -8.254 1.00 89.56 90 MET A N 1
ATOM 727 C CA . MET A 1 90 ? 3.247 -10.208 -9.520 1.00 89.56 90 MET A CA 1
ATOM 728 C C . MET A 1 90 ? 2.709 -11.630 -9.322 1.00 89.56 90 MET A C 1
ATOM 730 O O . MET A 1 90 ? 1.737 -11.999 -9.967 1.00 89.56 90 MET A O 1
ATOM 734 N N . GLN A 1 91 ? 3.301 -12.432 -8.432 1.00 89.56 91 GLN A N 1
ATOM 735 C CA . GLN A 1 91 ? 2.799 -13.780 -8.132 1.00 89.56 91 GLN A CA 1
ATOM 736 C C . GLN A 1 91 ? 1.465 -13.755 -7.377 1.00 89.56 91 GLN A C 1
ATOM 738 O O . GLN A 1 91 ? 0.605 -14.594 -7.638 1.00 89.56 91 GLN A O 1
ATOM 743 N N . ALA A 1 92 ? 1.287 -12.802 -6.462 1.00 89.25 92 ALA A N 1
ATOM 744 C CA . ALA A 1 92 ? 0.069 -12.663 -5.674 1.00 89.25 92 ALA A CA 1
ATOM 745 C C . ALA A 1 92 ? -1.095 -12.082 -6.494 1.00 89.25 92 ALA A C 1
ATOM 747 O O . ALA A 1 92 ? -2.222 -12.567 -6.404 1.00 89.25 92 ALA A O 1
ATOM 748 N N . ASN A 1 93 ? -0.834 -11.044 -7.292 1.00 90.06 93 ASN A N 1
ATOM 749 C CA . ASN A 1 93 ? -1.844 -10.347 -8.079 1.00 90.06 93 ASN A CA 1
ATOM 750 C C . ASN A 1 93 ? -1.238 -9.702 -9.343 1.00 90.06 93 ASN A C 1
ATOM 752 O O . ASN A 1 93 ? -0.905 -8.515 -9.371 1.00 90.06 93 ASN A O 1
ATOM 756 N N . VAL A 1 94 ? -1.154 -10.487 -10.428 1.00 90.75 94 VAL A N 1
ATOM 757 C CA . VAL A 1 94 ? -0.700 -10.018 -11.755 1.00 90.75 94 VAL A CA 1
ATOM 758 C C . VAL A 1 94 ? -1.516 -8.826 -12.255 1.00 90.75 94 VAL A C 1
ATOM 760 O O . VAL A 1 94 ? -0.950 -7.919 -12.861 1.00 90.75 94 VAL A O 1
ATOM 763 N N . ASN A 1 95 ? -2.832 -8.810 -12.019 1.00 90.75 95 ASN A N 1
ATOM 764 C CA . ASN A 1 95 ? -3.697 -7.749 -12.536 1.00 90.75 95 ASN A CA 1
ATOM 765 C C . ASN A 1 95 ? -3.348 -6.398 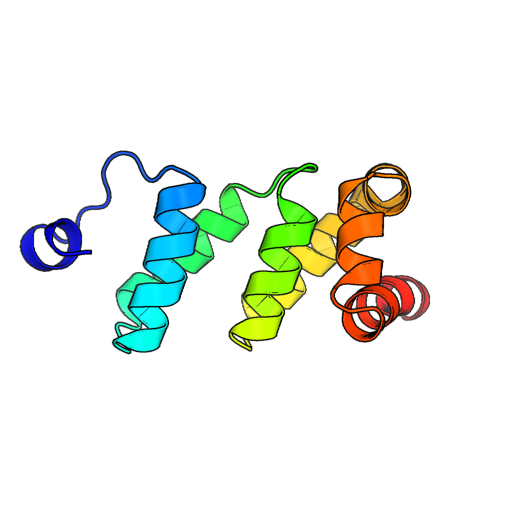-11.907 1.00 90.75 95 ASN A C 1
ATOM 767 O O . ASN A 1 95 ? -3.226 -5.412 -12.626 1.00 90.75 95 ASN A O 1
ATOM 771 N N . LEU A 1 96 ? -3.121 -6.370 -10.592 1.00 91.00 96 LEU A N 1
ATOM 772 C CA . LEU A 1 96 ? -2.717 -5.167 -9.864 1.00 91.00 96 LEU A CA 1
ATOM 773 C C . LEU A 1 96 ? -1.329 -4.670 -10.293 1.00 91.00 96 LEU A C 1
ATOM 775 O O . LEU A 1 96 ? -1.117 -3.467 -10.473 1.00 91.00 96 LEU A O 1
ATOM 779 N N . ALA A 1 97 ? -0.391 -5.598 -10.499 1.00 89.25 97 ALA A N 1
ATOM 780 C CA . ALA A 1 97 ? 0.941 -5.284 -11.005 1.00 89.25 97 ALA A CA 1
ATOM 781 C C . ALA A 1 97 ? 0.869 -4.649 -12.403 1.00 89.25 97 ALA A C 1
ATOM 783 O O . ALA A 1 97 ? 1.435 -3.582 -12.645 1.00 89.25 97 ALA A O 1
ATOM 784 N N . ALA A 1 98 ? 0.123 -5.286 -13.310 1.00 89.75 98 ALA A N 1
ATOM 785 C CA . ALA A 1 98 ? -0.066 -4.823 -14.676 1.00 89.75 98 ALA A CA 1
ATOM 786 C C . ALA A 1 98 ? -0.798 -3.476 -14.721 1.00 89.75 98 ALA A C 1
ATOM 788 O O . ALA A 1 98 ? -0.368 -2.586 -15.446 1.00 89.75 98 ALA A O 1
ATOM 789 N N . GLU A 1 99 ? -1.855 -3.295 -13.924 1.00 90.75 99 GLU A N 1
ATOM 790 C CA . GLU A 1 99 ? -2.571 -2.022 -13.786 1.00 90.75 99 GLU A CA 1
ATOM 791 C C . GLU A 1 99 ? -1.607 -0.894 -13.407 1.00 90.75 99 GLU A C 1
ATOM 793 O O . GLU A 1 99 ? -1.572 0.138 -14.074 1.00 90.75 99 GLU A O 1
ATOM 798 N N . THR A 1 100 ? -0.777 -1.124 -12.390 1.00 88.62 100 THR A N 1
ATOM 799 C CA . THR A 1 100 ? 0.191 -0.135 -11.901 1.00 88.62 100 THR A CA 1
ATOM 800 C C . THR A 1 100 ? 1.253 0.186 -12.954 1.00 88.62 100 THR A C 1
ATOM 802 O O . THR A 1 100 ? 1.569 1.350 -13.172 1.00 88.62 100 THR A O 1
ATOM 805 N N . MET A 1 101 ? 1.760 -0.813 -13.685 1.00 87.25 101 MET A N 1
ATOM 806 C CA . MET A 1 101 ? 2.701 -0.575 -14.790 1.00 87.25 101 MET A CA 1
ATOM 807 C C . MET A 1 101 ? 2.064 0.168 -15.968 1.00 87.25 101 MET A C 1
ATOM 809 O O . MET A 1 101 ? 2.729 0.979 -16.609 1.00 87.25 101 MET A O 1
ATOM 813 N N . LEU A 1 102 ? 0.791 -0.103 -16.268 1.00 86.69 102 LEU A N 1
ATOM 814 C CA . LEU A 1 102 ? 0.065 0.553 -17.354 1.00 86.69 102 LEU A CA 1
ATOM 815 C C . LEU A 1 102 ? -0.167 2.041 -17.083 1.00 86.69 102 LEU A C 1
ATOM 817 O O . LEU A 1 102 ? -0.238 2.806 -18.043 1.00 86.69 102 LEU A O 1
ATOM 821 N N . LEU A 1 103 ? -0.256 2.462 -15.815 1.00 86.12 103 LEU A N 1
ATOM 822 C CA . LEU A 1 103 ? -0.372 3.881 -15.459 1.00 86.12 103 LEU A CA 1
ATOM 823 C C . LEU A 1 103 ? 0.807 4.702 -15.986 1.00 86.12 103 LEU A C 1
ATOM 825 O O . LEU A 1 103 ? 0.592 5.798 -16.488 1.00 86.12 103 LEU A O 1
ATOM 829 N N . ARG A 1 104 ? 2.016 4.131 -16.008 1.00 77.38 104 ARG A N 1
ATOM 830 C CA . ARG A 1 104 ? 3.203 4.796 -16.561 1.00 77.38 104 ARG A CA 1
ATOM 831 C C . ARG A 1 104 ? 3.065 5.197 -18.030 1.00 77.38 104 ARG A C 1
ATOM 833 O O . ARG A 1 104 ? 3.676 6.160 -18.466 1.00 77.38 104 ARG A O 1
ATOM 840 N N . PHE A 1 105 ? 2.328 4.415 -18.815 1.00 73.25 105 PHE A N 1
ATOM 841 C CA . PHE A 1 105 ? 2.165 4.647 -20.253 1.00 73.25 105 PHE A CA 1
ATOM 842 C C . PHE A 1 105 ? 0.941 5.514 -20.579 1.00 73.25 105 PHE A C 1
ATOM 844 O O . PHE A 1 105 ? 0.646 5.723 -21.755 1.00 73.25 105 PHE A O 1
ATOM 851 N N . LYS A 1 106 ? 0.185 5.946 -19.560 1.00 66.88 106 LYS A N 1
ATOM 852 C CA . LYS A 1 106 ? -0.973 6.836 -19.712 1.00 66.88 106 LYS A CA 1
ATOM 853 C C . LYS A 1 106 ? -0.631 8.319 -19.532 1.00 66.88 106 L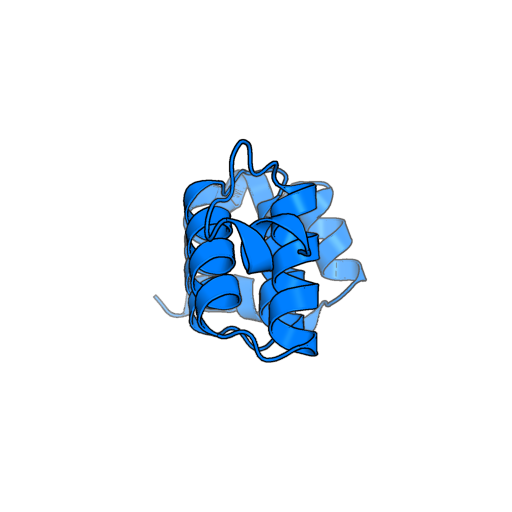YS A C 1
ATOM 855 O O . LYS A 1 106 ? -1.505 9.139 -19.804 1.00 66.88 106 LYS A O 1
ATOM 860 N N . GLU A 1 107 ? 0.588 8.638 -19.105 1.00 50.03 107 GLU A N 1
ATOM 861 C CA . GLU A 1 107 ? 1.172 9.989 -19.147 1.00 50.03 107 GLU A CA 1
ATOM 862 C C . GLU A 1 107 ? 1.907 10.231 -20.471 1.00 50.03 107 GLU A C 1
ATOM 864 O O . GLU A 1 107 ? 1.775 11.354 -21.008 1.00 50.03 107 GLU A O 1
#

pLDDT: mean 81.71, std 10.1, range [50.03, 91.62]

Secondary structure (DSSP, 8-state):
-HHHHHHS--TT--HHHHHHHHHHHHHTT-HHHHHHHHHHHHHT--TTTHHHHHHHHHHTT-HHHHHHHHHHHHHTHHHHTTSHHHHHHHHH-HHHHHHHHHHTT--

InterPro domains:
  IPR000210 BTB/POZ domain [PF00651] (1-44)
  IPR011333 SKP1/BTB/POZ domain superfamily [G3DSA:3.30.710.10] (1-45)
  IPR011333 SKP1/BTB/POZ domain superfamily [SSF54695] (1-44)